Protein AF-A0A353C7N8-F1 (afdb_monomer)

Solvent-accessible surface area (backbone atoms only — not comparable to full-atom values): 4154 Å² total; per-residue (Å²): 95,73,90,77,67,50,83,63,45,67,76,72,77,71,60,76,64,93,82,63,96,63,59,56,61,48,66,61,52,53,52,50,54,51,23,55,76,69,73,42,49,90,33,50,49,85,66,59,92,93,56,86,80,91,75,75,61,88,78,72,121

Radius of gyration: 13.29 Å; Cα contacts (8 Å, |Δi|>4): 36; chains: 1; bounding box: 28×19×41 Å

Structure (mmCIF, N/CA/C/O backbone):
data_AF-A0A353C7N8-F1
#
_entry.id   AF-A0A353C7N8-F1
#
loop_
_atom_site.group_PDB
_atom_site.id
_atom_site.type_symbol
_atom_site.label_atom_id
_atom_site.label_alt_id
_atom_site.label_comp_id
_atom_site.label_asym_id
_atom_site.label_entity_id
_atom_site.label_seq_id
_atom_site.pdbx_PDB_ins_code
_atom_site.Cartn_x
_atom_site.Cartn_y
_atom_site.Cartn_z
_atom_site.occupancy
_atom_site.B_iso_or_equiv
_atom_site.auth_seq_id
_atom_site.auth_comp_id
_atom_site.auth_asym_id
_atom_site.auth_atom_id
_atom_site.pdbx_PDB_model_num
ATOM 1 N N . PHE A 1 1 ? -8.674 -2.499 1.033 1.00 84.19 1 PHE A N 1
ATOM 2 C CA . PHE A 1 1 ? -8.181 -2.359 2.429 1.00 84.19 1 PHE A CA 1
ATOM 3 C C . PHE A 1 1 ? -9.299 -2.001 3.407 1.00 84.19 1 PHE A C 1
ATOM 5 O O . PHE A 1 1 ? -9.305 -2.529 4.511 1.00 84.19 1 PHE A O 1
ATOM 12 N N . ARG A 1 2 ? -10.261 -1.157 3.006 1.00 87.88 2 ARG A N 1
ATOM 13 C CA . ARG A 1 2 ? -11.462 -0.844 3.798 1.00 87.88 2 ARG A CA 1
ATOM 14 C C . ARG A 1 2 ? -12.294 -2.091 4.112 1.00 87.88 2 ARG A C 1
ATOM 16 O O . ARG A 1 2 ? -12.626 -2.306 5.269 1.00 87.88 2 ARG A O 1
ATOM 23 N N . ASP A 1 3 ? -12.523 -2.938 3.110 1.00 90.94 3 ASP A N 1
ATOM 24 C CA . ASP A 1 3 ? -13.384 -4.129 3.237 1.00 90.94 3 ASP A CA 1
ATOM 25 C C . ASP A 1 3 ? -12.829 -5.173 4.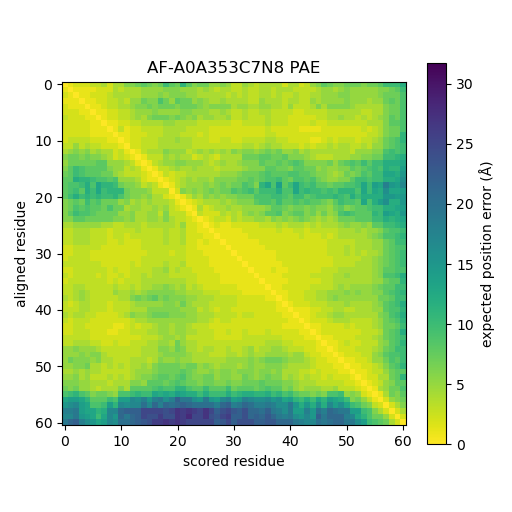210 1.00 90.94 3 ASP A C 1
ATOM 27 O O . ASP A 1 3 ? -13.579 -5.878 4.871 1.00 90.94 3 ASP A O 1
ATOM 31 N N . ILE A 1 4 ? -11.501 -5.233 4.339 1.00 91.06 4 ILE A N 1
ATOM 32 C CA . ILE A 1 4 ? -10.807 -6.115 5.287 1.00 91.06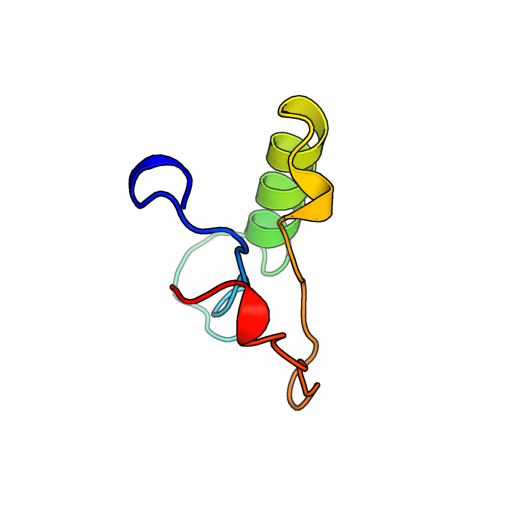 4 ILE A CA 1
ATOM 33 C C . ILE A 1 4 ? -10.554 -5.440 6.647 1.00 91.06 4 ILE A C 1
ATOM 35 O O . ILE A 1 4 ? -9.846 -5.995 7.480 1.00 91.06 4 ILE A O 1
ATOM 39 N N . GLY A 1 5 ? -11.061 -4.220 6.864 1.00 87.38 5 GLY A N 1
ATOM 40 C CA . GLY A 1 5 ? -10.872 -3.474 8.112 1.00 87.38 5 GLY A CA 1
ATOM 41 C C . GLY A 1 5 ? -9.417 -3.087 8.408 1.00 87.38 5 GLY A C 1
ATOM 42 O O . GLY A 1 5 ? -9.061 -2.865 9.565 1.00 87.38 5 GLY A O 1
ATOM 43 N N . ALA A 1 6 ? -8.555 -3.013 7.390 1.00 88.94 6 ALA A N 1
ATOM 44 C CA . ALA A 1 6 ? -7.142 -2.712 7.592 1.00 88.94 6 ALA A CA 1
ATOM 45 C C . ALA A 1 6 ? -6.937 -1.274 8.090 1.00 88.94 6 ALA A C 1
ATOM 47 O O . ALA A 1 6 ? -7.516 -0.317 7.568 1.00 88.94 6 ALA A O 1
ATOM 48 N N . LYS A 1 7 ? -6.051 -1.118 9.077 1.00 88.62 7 LYS A N 1
ATOM 49 C CA . LYS A 1 7 ? -5.706 0.187 9.664 1.00 88.62 7 LYS A CA 1
ATOM 50 C C . LYS A 1 7 ? -4.794 1.019 8.764 1.00 88.62 7 LYS A C 1
ATOM 52 O O . LYS A 1 7 ? -4.824 2.243 8.833 1.00 88.62 7 LYS A O 1
ATOM 57 N N . MET A 1 8 ? -4.003 0.351 7.930 1.00 90.56 8 MET A N 1
ATOM 58 C CA . MET A 1 8 ? -3.003 0.962 7.065 1.00 90.56 8 MET A CA 1
ATOM 59 C C . MET A 1 8 ? -2.914 0.204 5.739 1.00 90.56 8 MET A C 1
ATOM 61 O O . MET A 1 8 ? -3.040 -1.021 5.712 1.00 90.56 8 MET A O 1
ATOM 65 N N . LEU A 1 9 ? -2.679 0.935 4.652 1.00 93.19 9 LEU A N 1
ATOM 66 C CA . LEU A 1 9 ? -2.339 0.401 3.337 1.00 93.19 9 LEU A CA 1
ATOM 67 C C . LEU A 1 9 ? -0.904 0.807 2.988 1.00 93.19 9 LEU A C 1
ATOM 69 O O . LEU A 1 9 ? -0.581 1.995 2.986 1.00 93.19 9 LEU A O 1
ATOM 73 N N . VAL A 1 10 ? -0.077 -0.174 2.636 1.00 93.06 10 VAL A N 1
ATOM 74 C CA . VAL A 1 10 ? 1.256 0.040 2.062 1.00 93.06 10 VAL A CA 1
ATOM 75 C C . VAL A 1 10 ? 1.192 -0.399 0.597 1.00 93.06 10 VAL A C 1
ATOM 77 O O . VAL A 1 10 ? 1.114 -1.603 0.344 1.00 93.06 10 VAL A O 1
ATOM 80 N N . PRO A 1 11 ? 1.126 0.529 -0.378 1.00 91.19 11 PRO A N 1
ATOM 81 C CA . PRO A 1 11 ? 1.136 0.160 -1.782 1.00 91.19 11 PRO A CA 1
ATOM 82 C C . PRO A 1 11 ? 2.515 -0.385 -2.153 1.00 91.19 11 PRO A C 1
ATOM 84 O O . PRO A 1 11 ? 3.537 0.215 -1.832 1.00 91.19 11 PRO A O 1
ATOM 87 N N . MET A 1 12 ? 2.522 -1.520 -2.844 1.00 86.19 12 MET A N 1
ATOM 88 C CA . MET A 1 12 ? 3.717 -2.201 -3.343 1.00 86.19 12 MET A CA 1
ATOM 89 C C . MET A 1 12 ? 3.508 -2.557 -4.823 1.00 86.19 12 MET A C 1
ATOM 91 O O . MET A 1 12 ? 2.410 -2.387 -5.348 1.00 86.19 12 MET A O 1
ATOM 95 N N . HIS A 1 13 ? 4.557 -3.048 -5.488 1.00 86.06 13 HIS A N 1
ATOM 96 C CA . HIS A 1 13 ? 4.583 -3.508 -6.890 1.00 86.06 13 HIS A CA 1
ATOM 97 C C . HIS A 1 13 ? 4.464 -2.453 -7.998 1.00 86.06 13 HIS A C 1
ATOM 99 O O . HIS A 1 13 ? 4.848 -2.747 -9.130 1.00 86.06 13 HIS A O 1
ATOM 105 N N . TYR A 1 14 ? 4.005 -1.234 -7.715 1.00 84.12 14 TYR A N 1
ATOM 106 C CA . TYR A 1 14 ? 3.914 -0.201 -8.748 1.00 84.12 14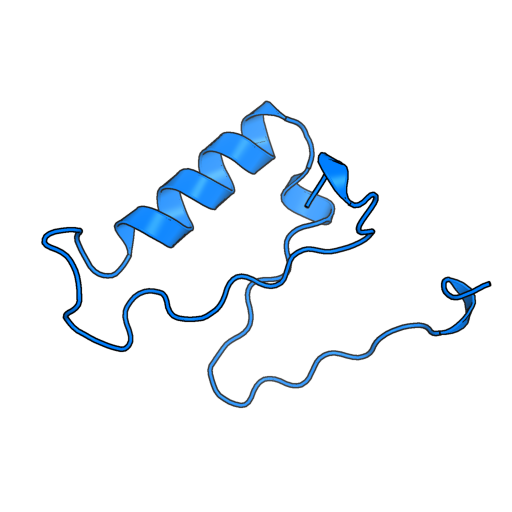 TYR A CA 1
ATOM 107 C C . TYR A 1 14 ? 5.306 0.172 -9.299 1.00 84.12 14 TYR A C 1
ATOM 109 O O . TYR A 1 14 ? 6.281 0.285 -8.553 1.00 84.12 14 TYR A O 1
ATOM 117 N N . GLY A 1 15 ? 5.404 0.334 -10.621 1.00 79.38 15 GLY A N 1
ATOM 118 C CA . GLY A 1 15 ? 6.586 0.872 -11.306 1.00 79.38 15 GLY A CA 1
ATOM 119 C C . GLY A 1 15 ? 7.875 0.046 -11.212 1.00 79.38 15 GLY A C 1
ATOM 120 O O . GLY A 1 15 ? 8.938 0.570 -11.532 1.00 79.38 15 GLY A O 1
ATOM 121 N N . THR A 1 16 ? 7.806 -1.213 -10.763 1.00 81.69 16 THR A N 1
ATOM 122 C CA . THR A 1 16 ? 8.985 -2.098 -10.644 1.00 81.69 16 THR A CA 1
ATOM 123 C C . THR A 1 16 ? 9.110 -3.074 -11.816 1.00 81.69 16 THR A C 1
ATOM 125 O O . THR A 1 16 ? 10.219 -3.375 -12.246 1.00 81.69 16 THR A O 1
ATOM 128 N N . PHE A 1 17 ? 7.986 -3.557 -12.346 1.00 82.50 17 PHE A N 1
ATOM 129 C CA . PHE A 1 17 ? 7.940 -4.479 -13.478 1.00 82.50 17 PHE A CA 1
ATOM 130 C C . PHE A 1 17 ? 6.970 -3.958 -14.532 1.00 82.50 17 PHE 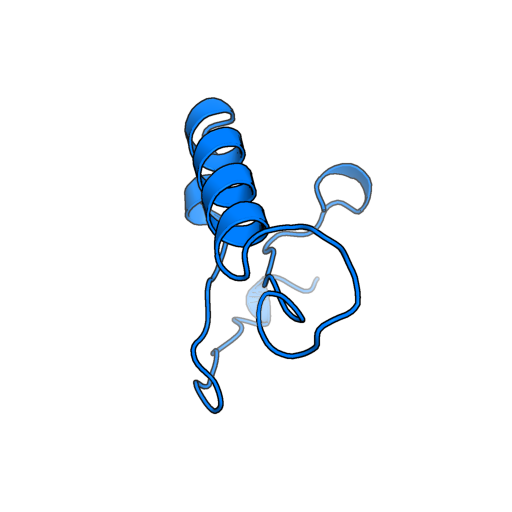A C 1
ATOM 132 O O . PHE A 1 17 ? 5.939 -3.377 -14.189 1.00 82.50 17 PHE A O 1
ATOM 139 N N . ASP A 1 18 ? 7.297 -4.203 -15.797 1.00 79.50 18 ASP A N 1
ATOM 140 C CA . ASP A 1 18 ? 6.402 -3.954 -16.921 1.00 79.50 18 ASP A CA 1
ATOM 141 C C . ASP A 1 18 ? 5.420 -5.126 -17.047 1.00 79.50 18 ASP A C 1
ATOM 143 O O . ASP A 1 18 ? 5.726 -6.166 -17.630 1.00 79.50 18 ASP A O 1
ATOM 147 N N . LEU A 1 19 ? 4.286 -5.003 -16.356 1.00 82.62 19 LEU A N 1
ATOM 148 C CA . LEU A 1 19 ? 3.235 -6.026 -16.300 1.00 82.62 19 LEU A CA 1
ATOM 149 C C . LEU A 1 19 ? 1.903 -5.528 -16.874 1.00 82.62 19 LEU A C 1
ATOM 151 O O . LEU A 1 19 ? 0.943 -6.293 -16.932 1.00 82.62 19 LEU A O 1
ATOM 155 N N . SER A 1 20 ? 1.827 -4.247 -17.229 1.00 83.00 20 SER A N 1
ATOM 156 C CA . SER A 1 20 ? 0.612 -3.554 -17.652 1.00 83.00 20 SER A CA 1
ATOM 157 C C . SER A 1 20 ? 0.997 -2.316 -18.465 1.00 83.00 20 SER A C 1
ATOM 159 O O . SER A 1 20 ? 2.054 -1.740 -18.224 1.00 83.00 20 SER A O 1
ATOM 161 N N . ASP A 1 21 ? 0.114 -1.853 -19.351 1.00 85.69 21 ASP A N 1
ATOM 162 C CA . ASP A 1 21 ? 0.320 -0.665 -20.205 1.00 85.69 21 ASP A CA 1
ATOM 163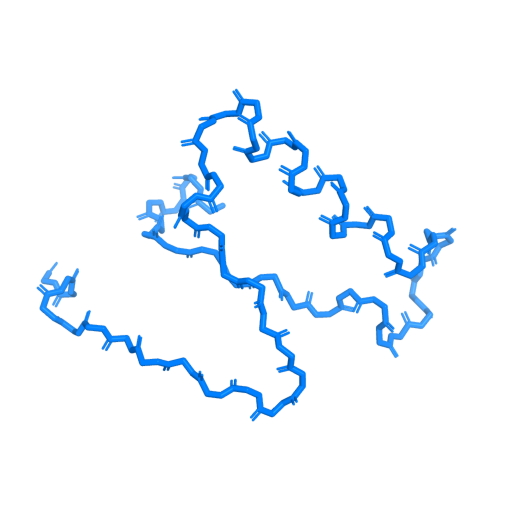 C C . ASP A 1 21 ? 0.208 0.676 -19.444 1.00 85.69 21 ASP A C 1
ATOM 165 O O . ASP A 1 21 ? 0.184 1.763 -20.030 1.00 85.69 21 ASP A O 1
ATOM 169 N N . GLU A 1 22 ? 0.085 0.626 -18.120 1.00 83.88 22 GLU A N 1
ATOM 170 C CA . GLU A 1 22 ? -0.043 1.809 -17.280 1.00 83.88 22 GLU A CA 1
ATOM 171 C C . GLU A 1 22 ? 1.314 2.505 -17.091 1.00 83.88 22 GLU A C 1
ATOM 173 O O . GLU A 1 22 ? 2.327 1.853 -16.826 1.00 83.88 22 GLU A O 1
ATOM 178 N N . PRO A 1 23 ? 1.365 3.850 -17.126 1.00 86.06 23 PRO A N 1
ATOM 179 C CA . PRO A 1 23 ? 2.587 4.569 -16.796 1.00 86.06 23 PRO A CA 1
ATOM 180 C C . PRO A 1 23 ? 3.083 4.190 -15.385 1.00 86.06 2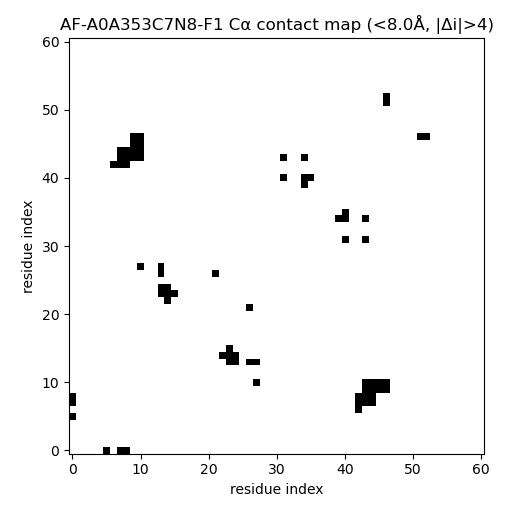3 PRO A C 1
ATOM 182 O O . PRO A 1 23 ? 2.273 4.185 -14.456 1.00 86.06 23 PRO A O 1
ATOM 185 N N . PRO A 1 24 ? 4.397 3.985 -15.158 1.00 78.12 24 PRO A N 1
ATOM 186 C CA . PRO A 1 24 ? 4.941 3.460 -13.895 1.00 78.12 24 PRO A CA 1
ATOM 187 C C . PRO A 1 24 ? 4.505 4.185 -12.606 1.00 78.12 24 PRO A C 1
ATOM 189 O O . PRO A 1 24 ? 4.509 3.597 -11.526 1.00 78.12 24 PRO A O 1
ATOM 192 N N . GLY A 1 25 ? 4.134 5.467 -12.701 1.00 84.38 25 GLY A N 1
ATOM 193 C CA . GLY A 1 25 ? 3.657 6.283 -11.578 1.00 84.38 25 GLY A CA 1
ATOM 194 C C . GLY A 1 25 ? 2.144 6.522 -11.531 1.00 84.38 25 GLY A C 1
ATOM 195 O O . GLY A 1 25 ? 1.663 7.116 -10.563 1.00 84.38 25 GLY A O 1
ATOM 196 N N . ALA A 1 26 ? 1.387 6.098 -12.547 1.00 89.19 26 ALA A N 1
ATOM 197 C CA . ALA A 1 26 ? -0.058 6.317 -12.607 1.00 89.19 26 ALA A CA 1
ATOM 198 C C . ALA A 1 26 ? -0.812 5.609 -11.465 1.00 89.19 26 ALA A C 1
ATOM 200 O O . ALA A 1 26 ? -1.569 6.304 -10.779 1.00 89.19 26 ALA A O 1
ATOM 201 N N . PRO A 1 27 ? -0.531 4.327 -11.134 1.00 90.00 27 PRO A N 1
ATOM 202 C CA . PRO A 1 27 ? -1.249 3.632 -10.065 1.00 90.00 27 PRO A CA 1
ATOM 203 C C . PRO A 1 27 ? -1.103 4.314 -8.701 1.00 90.00 27 PRO A C 1
ATOM 205 O O . PRO A 1 27 ? -2.078 4.492 -7.971 1.00 90.00 27 PRO A O 1
ATOM 208 N N . LEU A 1 28 ? 0.113 4.760 -8.360 1.00 91.12 28 LEU A N 1
ATOM 20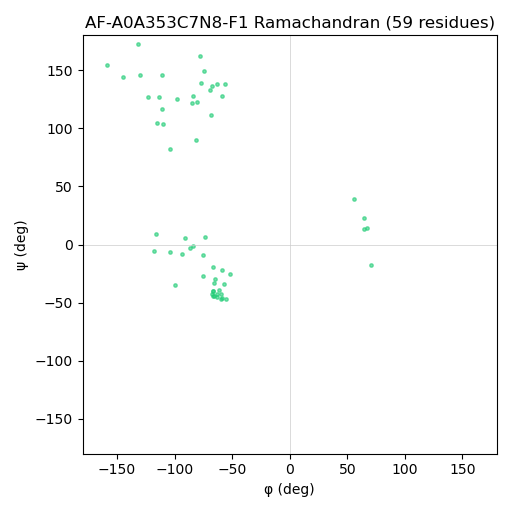9 C CA . LEU A 1 28 ? 0.355 5.463 -7.100 1.00 91.12 28 LEU A CA 1
ATOM 210 C C . LEU A 1 28 ? -0.360 6.818 -7.072 1.00 91.12 28 LEU A C 1
ATOM 212 O O . LEU A 1 28 ? -0.975 7.174 -6.067 1.00 91.12 28 LEU A O 1
ATOM 216 N N . ARG A 1 29 ? -0.286 7.581 -8.168 1.00 92.44 29 ARG A N 1
ATOM 217 C CA . ARG A 1 29 ? -0.931 8.895 -8.270 1.00 92.44 29 ARG A CA 1
ATOM 218 C C . ARG A 1 29 ? -2.443 8.785 -8.090 1.00 92.44 29 ARG A C 1
ATOM 220 O O . ARG A 1 29 ? -3.024 9.559 -7.334 1.00 92.44 29 ARG A O 1
ATOM 227 N N . GLU A 1 30 ? -3.067 7.838 -8.776 1.00 93.94 30 GLU A N 1
ATOM 228 C CA . GLU A 1 30 ? -4.515 7.640 -8.730 1.00 93.94 30 GLU A CA 1
ATOM 229 C C . GLU A 1 30 ? -4.970 7.158 -7.355 1.00 93.94 30 GLU A C 1
ATOM 231 O O . GLU A 1 30 ? -5.922 7.711 -6.803 1.00 93.94 30 GLU A O 1
ATOM 236 N N . LEU A 1 31 ? -4.232 6.225 -6.743 1.00 92.94 31 LEU A N 1
ATOM 237 C CA . LEU A 1 31 ? -4.483 5.787 -5.371 1.00 92.94 31 LEU A CA 1
ATOM 238 C C . LEU A 1 31 ? -4.475 6.965 -4.386 1.00 92.94 31 LEU A C 1
ATOM 240 O O . LEU A 1 31 ? -5.379 7.081 -3.559 1.00 92.94 31 LEU A O 1
ATOM 244 N N . LEU A 1 32 ? -3.469 7.840 -4.469 1.00 93.62 32 LEU A N 1
ATOM 245 C CA . LEU A 1 32 ? -3.358 8.997 -3.579 1.00 93.62 32 LEU A CA 1
ATOM 246 C C . LEU A 1 32 ? -4.483 10.011 -3.812 1.00 93.62 32 LEU A C 1
ATOM 248 O O . LEU A 1 32 ? -5.040 10.508 -2.837 1.00 93.62 32 LEU A O 1
ATOM 252 N N . GLN A 1 33 ? -4.873 10.261 -5.065 1.00 95.06 33 GLN A N 1
ATOM 253 C CA . GLN A 1 33 ? -6.001 11.148 -5.374 1.00 95.06 33 GLN A CA 1
ATOM 254 C C . GLN A 1 33 ? -7.328 10.613 -4.825 1.00 95.06 33 GLN A C 1
ATOM 256 O O . GLN A 1 33 ? -8.113 11.378 -4.267 1.00 95.06 33 GLN A O 1
ATOM 261 N N . GLN A 1 34 ? -7.590 9.309 -4.957 1.00 94.19 34 GLN A N 1
ATOM 262 C CA . GLN A 1 34 ? -8.795 8.706 -4.378 1.00 94.19 34 GLN A CA 1
ATOM 263 C C . GLN A 1 34 ? -8.751 8.741 -2.848 1.00 94.19 34 GLN A C 1
ATOM 265 O O . GLN A 1 34 ? -9.742 9.070 -2.204 1.00 94.19 34 GLN A O 1
ATOM 270 N N . ALA A 1 35 ? -7.586 8.486 -2.253 1.00 93.31 35 ALA A N 1
ATOM 271 C CA . ALA A 1 35 ? -7.419 8.555 -0.807 1.00 93.31 35 ALA A CA 1
ATOM 272 C C . ALA A 1 35 ? -7.588 9.972 -0.248 1.00 93.31 35 ALA A C 1
ATOM 274 O O . ALA A 1 35 ? -8.084 10.122 0.865 1.00 93.31 35 ALA A O 1
ATOM 275 N N . GLU A 1 36 ? -7.196 11.008 -0.989 1.00 93.88 36 GLU A N 1
ATOM 276 C CA . GLU A 1 36 ? -7.473 12.397 -0.613 1.00 93.88 36 GLU A CA 1
ATOM 277 C C . GLU A 1 36 ? -8.972 12.703 -0.646 1.00 93.88 36 GLU A C 1
ATOM 279 O O . GLU A 1 36 ? -9.490 13.284 0.307 1.00 93.88 36 GLU A O 1
ATOM 284 N N . ARG A 1 37 ? -9.684 12.255 -1.689 1.00 94.75 37 ARG A N 1
ATOM 285 C CA . ARG A 1 37 ? -11.146 12.421 -1.802 1.00 94.75 37 ARG A CA 1
ATOM 286 C C . ARG A 1 37 ? -11.898 11.729 -0.668 1.00 94.75 37 ARG A C 1
ATOM 288 O O . ARG A 1 37 ? -12.848 12.292 -0.134 1.00 94.75 37 ARG A O 1
ATOM 295 N N . ASP A 1 38 ? -11.435 10.547 -0.282 1.00 92.81 38 ASP A N 1
ATOM 296 C CA . ASP A 1 38 ? -12.048 9.746 0.776 1.00 92.81 38 ASP A CA 1
ATOM 297 C C . ASP A 1 38 ? -11.594 10.147 2.193 1.00 92.81 38 ASP A C 1
ATOM 299 O O . ASP A 1 38 ? -12.056 9.544 3.162 1.00 92.81 38 ASP A O 1
ATOM 303 N N . LEU A 1 39 ? -10.697 11.136 2.341 1.00 92.12 39 LEU A N 1
ATOM 304 C CA . LEU A 1 39 ? -10.068 11.507 3.621 1.00 92.12 39 LEU A CA 1
ATOM 305 C C . LEU A 1 39 ? -9.357 10.317 4.302 1.00 92.12 39 LEU A C 1
ATOM 307 O O . LEU A 1 39 ? -9.428 10.132 5.514 1.00 92.12 39 LEU A O 1
ATOM 311 N N . LEU A 1 40 ? -8.690 9.483 3.501 1.00 91.94 40 LEU A N 1
ATOM 312 C CA . LEU A 1 40 ? -7.952 8.285 3.926 1.00 91.94 40 LEU A CA 1
ATOM 313 C C . LEU A 1 40 ? -6.447 8.389 3.660 1.00 91.94 40 LEU A C 1
ATOM 315 O O . LEU A 1 40 ? -5.717 7.401 3.787 1.00 91.94 40 LEU A O 1
ATOM 319 N N . ARG A 1 41 ? -5.959 9.568 3.264 1.00 91.12 41 ARG A N 1
ATOM 320 C CA . ARG A 1 41 ? -4.548 9.798 2.930 1.00 91.12 41 ARG A CA 1
ATOM 321 C C . ARG A 1 41 ? -3.607 9.453 4.087 1.00 91.12 41 ARG A C 1
ATOM 323 O O . ARG A 1 41 ? -2.503 8.959 3.849 1.00 91.12 41 ARG A O 1
ATOM 330 N N . ASP A 1 42 ? -4.053 9.674 5.317 1.00 90.31 42 ASP A N 1
ATOM 331 C CA . ASP A 1 42 ? -3.390 9.347 6.581 1.00 90.31 42 ASP A CA 1
ATOM 332 C C . ASP A 1 42 ? -3.255 7.837 6.830 1.00 90.31 42 ASP A C 1
ATOM 334 O O . ASP A 1 42 ? -2.373 7.430 7.589 1.00 90.31 42 ASP A O 1
ATOM 338 N N . LYS A 1 43 ? -4.051 6.999 6.157 1.00 90.56 43 LYS A N 1
ATOM 339 C CA . LYS A 1 43 ? -3.974 5.532 6.253 1.00 90.56 43 LYS A CA 1
ATOM 340 C C . LYS A 1 43 ? -3.096 4.902 5.180 1.00 90.56 43 LYS A C 1
ATOM 342 O O . LYS A 1 43 ? -2.815 3.709 5.256 1.00 90.56 43 LYS A O 1
ATOM 347 N N . ILE A 1 44 ? -2.637 5.678 4.199 1.00 92.62 44 ILE A N 1
ATOM 348 C CA . ILE A 1 44 ? -1.729 5.198 3.154 1.00 92.62 44 ILE A CA 1
ATOM 349 C C . ILE A 1 44 ? -0.289 5.565 3.513 1.00 92.62 44 ILE A C 1
ATOM 351 O O . ILE A 1 44 ? 0.040 6.732 3.757 1.00 92.62 44 ILE A O 1
ATOM 355 N N . ARG A 1 45 ? 0.589 4.561 3.542 1.00 92.44 45 ARG A N 1
ATOM 356 C CA . ARG A 1 45 ? 2.031 4.724 3.757 1.00 92.44 45 ARG A CA 1
ATOM 357 C C . ARG A 1 45 ? 2.783 4.285 2.518 1.00 92.44 45 ARG A C 1
ATOM 359 O O . ARG A 1 45 ? 2.900 3.100 2.252 1.00 92.44 45 ARG A O 1
ATOM 366 N N . VAL A 1 46 ? 3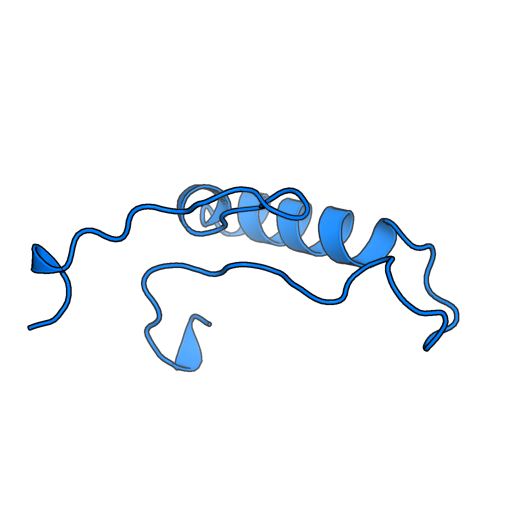.273 5.266 1.770 1.00 92.31 46 VAL A N 1
ATOM 367 C CA . VAL A 1 46 ? 4.139 5.045 0.612 1.00 92.31 46 VAL A CA 1
ATOM 368 C C . VAL A 1 46 ? 5.564 4.917 1.126 1.00 92.31 46 VAL A C 1
ATOM 370 O O . VAL A 1 46 ? 6.043 5.838 1.783 1.00 92.31 46 VAL A O 1
ATOM 373 N N . LEU A 1 47 ? 6.207 3.789 0.841 1.00 90.81 47 LEU A N 1
ATOM 374 C CA . LEU A 1 47 ? 7.576 3.503 1.258 1.00 90.81 47 LEU A CA 1
ATOM 375 C C . LEU A 1 47 ? 8.498 3.496 0.041 1.00 90.81 47 LEU A C 1
ATOM 377 O O . LEU A 1 47 ? 8.103 3.085 -1.054 1.00 90.81 47 LEU A O 1
ATOM 381 N N . LYS A 1 48 ? 9.739 3.936 0.232 1.00 88.62 48 LYS A N 1
ATOM 382 C CA . LYS A 1 48 ? 10.816 3.715 -0.733 1.00 88.62 48 LYS A CA 1
ATOM 383 C C . LYS A 1 48 ? 11.338 2.285 -0.622 1.00 88.62 48 LYS A C 1
ATOM 385 O O . LYS A 1 48 ? 11.153 1.591 0.377 1.00 88.62 48 LYS A O 1
ATOM 390 N N . ILE A 1 49 ? 12.046 1.853 -1.662 1.00 86.88 49 ILE A N 1
ATOM 391 C CA . ILE A 1 49 ? 12.750 0.571 -1.648 1.00 86.88 49 ILE A CA 1
ATOM 392 C C . ILE A 1 49 ? 13.758 0.593 -0.488 1.00 86.88 49 ILE A C 1
ATOM 394 O O . ILE A 1 49 ? 14.547 1.530 -0.378 1.00 86.88 49 ILE A O 1
ATOM 398 N N . PHE A 1 50 ? 13.707 -0.435 0.365 1.00 89.62 50 PHE A N 1
ATOM 399 C CA . PHE A 1 50 ? 14.491 -0.571 1.604 1.00 89.62 50 PHE A CA 1
ATOM 400 C C . PHE A 1 50 ? 14.164 0.424 2.731 1.00 89.62 50 PHE A C 1
ATOM 402 O O . PHE A 1 50 ? 14.923 0.518 3.694 1.00 89.62 50 PHE A O 1
ATOM 409 N N . GLU A 1 51 ? 13.039 1.137 2.666 1.00 91.69 51 GLU A N 1
ATOM 410 C CA . GLU A 1 51 ? 12.590 1.983 3.775 1.00 91.69 51 GLU A CA 1
ATOM 411 C C . GLU A 1 51 ? 11.884 1.142 4.855 1.00 91.69 51 GLU A C 1
ATOM 413 O O . GLU A 1 51 ? 10.905 0.451 4.552 1.00 91.69 51 GLU A O 1
ATOM 418 N N . PRO A 1 52 ? 12.360 1.163 6.114 1.00 90.75 52 PRO A N 1
ATOM 419 C CA . PRO A 1 52 ? 11.705 0.450 7.200 1.00 90.75 52 PRO A CA 1
ATOM 420 C C . PRO A 1 52 ? 10.430 1.176 7.645 1.00 90.75 52 PRO A C 1
ATOM 422 O O . PRO A 1 52 ? 10.354 2.402 7.626 1.00 90.75 52 PRO A O 1
ATOM 425 N N . ILE A 1 53 ? 9.447 0.409 8.120 1.00 89.75 53 ILE A N 1
ATOM 426 C CA . ILE A 1 53 ? 8.251 0.937 8.778 1.00 89.75 53 ILE A CA 1
ATOM 427 C C . ILE A 1 53 ? 8.117 0.334 10.174 1.00 89.75 53 ILE A C 1
ATOM 429 O O . ILE A 1 53 ? 8.127 -0.885 10.350 1.00 89.75 53 ILE A O 1
ATOM 433 N N . GLU A 1 54 ? 7.980 1.196 11.176 1.00 88.94 54 GLU A N 1
ATOM 434 C CA . GLU A 1 54 ? 7.653 0.779 12.534 1.00 88.94 54 GLU A CA 1
ATOM 435 C C . GLU A 1 54 ? 6.137 0.624 12.661 1.00 88.94 54 GLU A C 1
ATOM 437 O O . GLU A 1 54 ? 5.365 1.521 12.317 1.00 88.94 54 GLU A O 1
ATOM 442 N N . ILE A 1 55 ? 5.702 -0.538 13.145 1.00 85.12 55 ILE A N 1
ATOM 443 C CA . ILE A 1 55 ? 4.289 -0.824 13.378 1.00 85.12 55 ILE A CA 1
ATOM 444 C C . ILE A 1 55 ? 4.074 -0.899 14.879 1.00 85.12 55 ILE A C 1
ATOM 446 O O . ILE A 1 55 ? 4.592 -1.800 15.544 1.00 85.12 55 ILE A O 1
ATOM 450 N N . ASP A 1 56 ? 3.266 0.019 15.399 1.00 80.62 56 ASP A N 1
ATOM 451 C CA . ASP A 1 56 ? 2.803 -0.075 16.772 1.00 80.62 56 ASP A CA 1
ATOM 452 C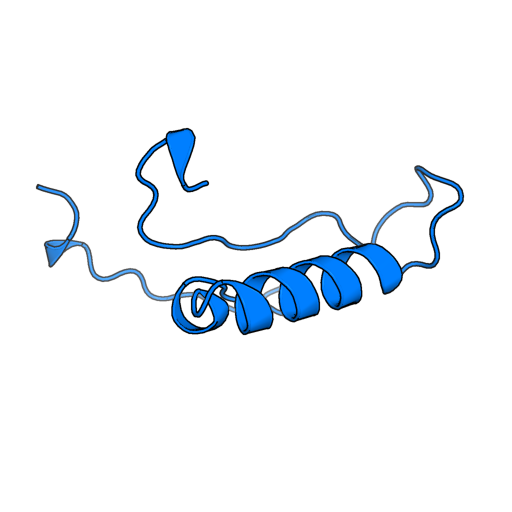 C . ASP A 1 56 ? 1.848 -1.272 16.915 1.00 80.62 56 ASP A C 1
ATOM 454 O O . ASP A 1 56 ? 0.739 -1.307 16.369 1.00 80.62 56 ASP A O 1
ATOM 458 N N . ARG A 1 57 ? 2.307 -2.287 17.652 1.00 71.62 57 ARG A N 1
ATOM 459 C CA . ARG A 1 57 ? 1.556 -3.520 17.913 1.00 71.62 57 ARG A CA 1
ATOM 460 C C . ARG A 1 57 ? 0.448 -3.334 18.946 1.00 71.62 57 ARG A C 1
ATOM 462 O O . ARG A 1 57 ? -0.384 -4.227 19.074 1.00 71.62 57 ARG A O 1
ATOM 469 N N . SER A 1 58 ? 0.373 -2.191 19.634 1.00 67.06 58 SER A N 1
ATOM 470 C CA . SER A 1 58 ? -0.727 -1.870 20.557 1.00 67.06 58 SER A CA 1
ATOM 471 C C . SER A 1 58 ? -2.102 -1.873 19.864 1.00 67.06 58 SER A C 1
ATOM 473 O O . SER A 1 58 ? -3.135 -2.080 20.501 1.00 67.06 58 SER A O 1
ATOM 475 N N . ALA A 1 59 ? -2.106 -1.712 18.536 1.00 56.44 59 ALA A N 1
ATOM 476 C CA . ALA A 1 59 ? -3.276 -1.743 17.676 1.00 56.44 59 ALA A CA 1
ATOM 477 C C . ALA A 1 59 ? -3.677 -3.159 17.201 1.00 56.44 59 ALA A C 1
ATOM 479 O O . ALA A 1 59 ? -4.692 -3.282 16.516 1.00 56.44 59 ALA A O 1
ATOM 480 N N . VAL A 1 60 ? -2.928 -4.214 17.530 1.00 53.09 60 VAL A N 1
ATOM 481 C CA . VAL A 1 60 ? -3.273 -5.609 17.208 1.00 53.09 60 VAL A CA 1
ATOM 482 C C . VAL A 1 60 ? -3.779 -6.269 18.492 1.00 53.09 60 VAL A C 1
ATOM 484 O O . VAL A 1 60 ? -3.019 -6.894 19.226 1.00 53.09 60 VAL A O 1
ATOM 487 N N . LYS A 1 61 ? -5.057 -6.049 18.802 1.00 45.41 61 LYS A N 1
ATOM 488 C CA . LYS A 1 61 ? -5.803 -6.777 19.832 1.00 45.41 61 LYS A CA 1
ATOM 489 C C . LYS A 1 61 ? -6.931 -7.535 19.162 1.00 45.41 61 LYS A C 1
ATOM 491 O O . LYS A 1 61 ? -7.557 -6.923 18.266 1.00 45.41 61 LYS A O 1
#

Sequence (61 aa):
FRDIGAKMLVPMHYGTFDLSDEPPGAPLRELLQQAERDLLRDKIRVLKIFEPIEIDRSAVK

Foldseek 3Di:
DVVVVDQADEDDDALPDDPDPDDSCVVVVVVCVVCVVVVNNVRYDYADVVGDDDDDCVPVD

Mean predicted aligned error: 5.5 Å

pLDDT: mean 86.35, std 9.63, range [45.41, 95.06]

Secondary structure (DSSP, 8-state):
-TTTT-S-B---STTTS--SSS-TTHHHHHHHHHHHHTT-GGGB----TT------GGG--